Protein AF-A0A1Y4V109-F1 (afdb_monomer_lite)

Secondary structure (DSSP, 8-state):
--HHHHHHHHHHHHHGGGT-----EEETTGGGEE-SSSS-EES---S---EEEEHHHIIIIIIHHHHT---TTS-----SEEEE-TT--EEEE---SS--------

Radius of gyration: 15.57 Å; chains: 1; bounding box: 45×38×38 Å

Sequence (106 aa):
MSNFDTFKNAVIKYLSIYDIDINFLSTLREVSLNDAEEKTKYLYTGDKNIEVVSMDVLAEKAYKQIRGTFSADNPIASVDAFLINNKNNWYFIEFKDCPINGKNRV

Structure (mmCIF, N/CA/C/O backbone):
data_AF-A0A1Y4V109-F1
#
_entry.id   AF-A0A1Y4V109-F1
#
loop_
_atom_site.group_PDB
_atom_site.id
_atom_site.type_symbol
_atom_site.label_atom_id
_atom_site.label_alt_id
_atom_site.label_comp_id
_atom_site.label_asym_id
_atom_site.label_entity_id
_atom_site.label_seq_id
_atom_site.pdbx_PDB_ins_code
_atom_site.Cartn_x
_atom_site.Cartn_y
_atom_site.Cartn_z
_atom_site.occupancy
_atom_site.B_iso_or_equiv
_atom_site.auth_seq_id
_atom_site.auth_comp_id
_atom_site.auth_asym_id
_atom_site.auth_atom_id
_atom_site.pdbx_PDB_model_num
ATOM 1 N N . MET A 1 1 ? 9.121 -15.077 9.604 1.00 78.62 1 MET A N 1
ATOM 2 C CA . MET A 1 1 ? 8.751 -14.127 8.534 1.00 78.62 1 MET A CA 1
ATOM 3 C C . MET A 1 1 ? 7.239 -14.172 8.393 1.00 78.62 1 MET A C 1
ATOM 5 O O . MET A 1 1 ? 6.706 -15.277 8.406 1.00 78.62 1 MET A O 1
ATOM 9 N N . SER A 1 2 ? 6.546 -13.032 8.369 1.00 93.88 2 SER A N 1
ATOM 10 C CA . SER A 1 2 ? 5.086 -13.031 8.208 1.00 93.88 2 SER A CA 1
ATOM 11 C C . SER A 1 2 ? 4.689 -13.262 6.741 1.00 93.88 2 SER A C 1
ATOM 13 O O . SER A 1 2 ? 5.508 -13.109 5.830 1.00 93.88 2 SER A O 1
ATOM 15 N N . ASN A 1 3 ? 3.427 -13.616 6.484 1.00 96.50 3 ASN A N 1
ATOM 16 C CA . ASN A 1 3 ? 2.928 -13.695 5.106 1.00 96.50 3 ASN A CA 1
ATOM 17 C C . ASN A 1 3 ? 2.885 -12.313 4.443 1.00 96.50 3 ASN A C 1
ATOM 19 O O . ASN A 1 3 ? 3.139 -12.211 3.247 1.00 96.50 3 ASN A O 1
ATOM 23 N N . PHE A 1 4 ? 2.671 -11.253 5.227 1.00 96.44 4 PHE A N 1
ATOM 24 C CA . PHE A 1 4 ? 2.820 -9.876 4.767 1.00 96.44 4 PHE A CA 1
ATOM 25 C C . PHE A 1 4 ? 4.257 -9.581 4.306 1.00 96.44 4 PHE A C 1
ATOM 27 O O . PHE A 1 4 ? 4.455 -9.087 3.200 1.00 96.44 4 PHE A O 1
ATOM 34 N N . ASP A 1 5 ? 5.272 -9.984 5.082 1.00 95.88 5 ASP A N 1
ATOM 35 C CA . ASP A 1 5 ? 6.680 -9.849 4.672 1.00 95.88 5 ASP A CA 1
ATOM 36 C C . ASP A 1 5 ? 7.002 -10.678 3.427 1.00 95.88 5 ASP A C 1
ATOM 38 O O . ASP A 1 5 ? 7.757 -10.243 2.563 1.00 95.88 5 ASP A O 1
ATOM 42 N N . THR A 1 6 ? 6.415 -11.870 3.319 1.00 96.88 6 THR A N 1
ATOM 43 C CA . THR A 1 6 ? 6.580 -12.739 2.146 1.00 96.88 6 THR A CA 1
ATOM 44 C C . THR A 1 6 ? 6.012 -12.085 0.894 1.00 96.88 6 THR A C 1
ATOM 46 O O . THR A 1 6 ? 6.692 -12.050 -0.131 1.00 96.88 6 THR A O 1
ATOM 49 N N . PHE A 1 7 ? 4.813 -11.508 0.986 1.00 96.75 7 PHE A N 1
ATOM 50 C CA . PHE A 1 7 ? 4.212 -10.735 -0.095 1.00 96.75 7 PHE A CA 1
ATOM 51 C C . PHE A 1 7 ? 5.072 -9.522 -0.465 1.00 96.75 7 PHE A C 1
ATOM 53 O O . PHE A 1 7 ? 5.445 -9.371 -1.626 1.00 96.75 7 PHE A O 1
ATOM 60 N N . LYS A 1 8 ? 5.458 -8.704 0.522 1.00 96.06 8 LYS A N 1
ATOM 61 C CA . LYS A 1 8 ? 6.330 -7.534 0.337 1.00 96.06 8 LYS A CA 1
ATOM 62 C C . LYS A 1 8 ? 7.612 -7.902 -0.412 1.00 96.06 8 LYS A C 1
ATOM 64 O O . LYS A 1 8 ? 7.943 -7.275 -1.413 1.00 96.06 8 LYS A O 1
ATOM 69 N N . ASN A 1 9 ? 8.301 -8.953 0.028 1.00 96.75 9 ASN A N 1
ATOM 70 C CA . ASN A 1 9 ? 9.545 -9.401 -0.597 1.00 96.75 9 ASN A CA 1
ATOM 71 C C . ASN A 1 9 ? 9.321 -9.926 -2.022 1.00 96.75 9 ASN A C 1
ATOM 73 O O . ASN A 1 9 ? 10.166 -9.712 -2.890 1.00 96.75 9 ASN A O 1
ATOM 77 N N . ALA A 1 10 ? 8.192 -10.591 -2.281 1.00 97.06 10 ALA A N 1
ATOM 78 C CA . ALA A 1 10 ? 7.833 -11.034 -3.624 1.00 97.06 10 ALA A CA 1
ATOM 79 C C . ALA A 1 10 ? 7.586 -9.846 -4.567 1.00 97.06 10 ALA A C 1
ATOM 81 O O . ALA A 1 10 ? 8.079 -9.864 -5.694 1.00 97.06 10 ALA A O 1
ATOM 82 N N . VAL A 1 11 ? 6.892 -8.803 -4.096 1.00 96.88 11 VAL A N 1
ATOM 83 C CA . VAL A 1 11 ? 6.687 -7.562 -4.857 1.00 96.88 11 VAL A CA 1
ATOM 84 C C . VAL A 1 11 ? 8.025 -6.885 -5.143 1.00 96.88 11 VAL A C 1
ATOM 86 O O . VAL A 1 11 ? 8.323 -6.646 -6.306 1.00 96.88 11 VAL A O 1
ATOM 89 N N . ILE A 1 12 ? 8.875 -6.665 -4.132 1.00 96.88 12 ILE A N 1
ATOM 90 C CA . ILE A 1 12 ?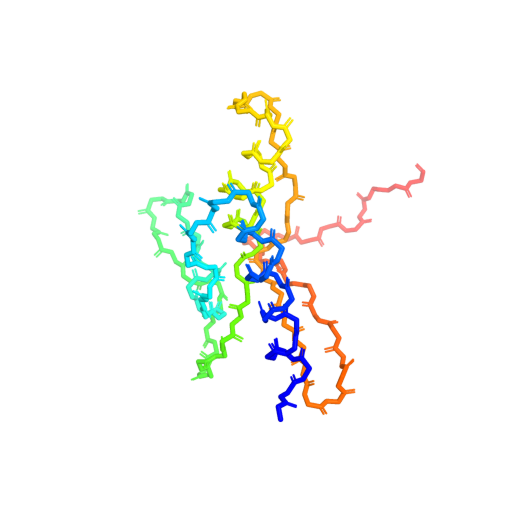 10.209 -6.057 -4.314 1.00 96.88 12 ILE A CA 1
ATOM 91 C C . ILE A 1 12 ? 11.025 -6.831 -5.355 1.00 96.88 12 ILE A C 1
ATOM 93 O O . ILE A 1 12 ? 11.567 -6.239 -6.286 1.00 96.88 12 ILE A O 1
ATOM 97 N N . LYS A 1 13 ? 11.062 -8.165 -5.244 1.00 97.19 13 LYS A N 1
ATOM 98 C CA . LYS A 1 13 ? 11.778 -9.025 -6.193 1.00 97.19 13 LYS A CA 1
ATOM 99 C C . LYS A 1 13 ? 11.217 -8.923 -7.612 1.00 97.19 13 LYS A C 1
ATOM 101 O O . LYS A 1 13 ? 11.971 -9.027 -8.574 1.00 97.19 13 LYS A O 1
ATOM 106 N N . TYR A 1 14 ? 9.906 -8.765 -7.757 1.00 96.69 14 TYR A N 1
ATOM 107 C CA . TYR A 1 14 ? 9.292 -8.578 -9.065 1.00 96.69 14 TYR A CA 1
ATOM 108 C C . TYR A 1 14 ? 9.640 -7.209 -9.659 1.00 96.69 14 TYR A C 1
ATOM 110 O O . TYR A 1 14 ? 10.020 -7.134 -10.822 1.00 96.69 14 TYR A O 1
ATOM 118 N N . LEU A 1 15 ? 9.581 -6.141 -8.861 1.00 96.56 15 LEU A N 1
ATOM 119 C CA . LEU A 1 15 ? 9.915 -4.783 -9.302 1.00 96.56 15 LEU A CA 1
ATOM 120 C C . LEU A 1 15 ? 11.387 -4.639 -9.699 1.00 96.56 15 LEU A C 1
ATOM 122 O O . LEU A 1 15 ? 11.683 -3.990 -10.701 1.00 96.56 15 LEU A O 1
ATOM 126 N N . SER A 1 16 ? 12.297 -5.326 -9.001 1.00 96.44 16 SER A N 1
ATOM 127 C CA . SER A 1 16 ? 13.724 -5.308 -9.341 1.00 96.44 16 SER A CA 1
ATOM 128 C C . SER A 1 16 ? 14.041 -5.921 -10.708 1.00 96.44 16 SER A C 1
ATOM 130 O O . SER A 1 16 ? 15.085 -5.621 -11.268 1.00 96.44 16 SER A O 1
ATOM 132 N N . ILE A 1 17 ? 13.167 -6.769 -11.268 1.00 97.25 17 ILE A N 1
ATOM 133 C CA . ILE A 1 17 ? 13.338 -7.305 -12.635 1.00 97.25 17 ILE A CA 1
ATOM 134 C C . ILE A 1 17 ? 13.210 -6.189 -13.686 1.00 97.25 17 ILE A C 1
ATOM 136 O O . ILE A 1 17 ? 13.740 -6.316 -14.785 1.00 97.25 17 ILE A O 1
ATOM 140 N N . TYR A 1 18 ? 12.511 -5.105 -13.345 1.00 95.62 18 TYR A N 1
ATOM 141 C CA . TYR A 1 18 ? 12.242 -3.966 -14.220 1.00 95.62 18 TYR A CA 1
ATOM 142 C C . TYR A 1 18 ? 13.009 -2.702 -13.803 1.00 95.62 18 TYR A C 1
ATOM 144 O O . TYR A 1 18 ? 12.657 -1.616 -14.260 1.00 95.62 18 TYR A O 1
ATOM 152 N N . ASP A 1 19 ? 14.005 -2.826 -12.916 1.00 95.44 19 ASP A N 1
ATOM 153 C CA . ASP A 1 19 ? 14.770 -1.702 -12.355 1.00 95.44 19 ASP A CA 1
ATOM 154 C C . ASP A 1 19 ? 13.884 -0.622 -11.697 1.00 95.44 19 ASP A C 1
ATOM 156 O O . ASP A 1 19 ? 14.176 0.574 -11.740 1.00 95.44 19 ASP A O 1
ATOM 160 N N . ILE A 1 20 ? 12.770 -1.042 -11.085 1.00 95.06 20 ILE A N 1
ATOM 161 C CA . ILE A 1 20 ? 11.836 -0.151 -10.389 1.00 95.06 20 ILE A CA 1
ATOM 162 C C . ILE A 1 20 ? 12.153 -0.154 -8.894 1.00 95.06 20 ILE A C 1
ATOM 164 O O . ILE A 1 20 ? 11.966 -1.166 -8.217 1.00 95.06 20 ILE A O 1
ATOM 168 N N . ASP A 1 21 ? 12.562 1.006 -8.381 1.00 94.00 21 ASP A N 1
ATOM 169 C CA . ASP A 1 21 ? 12.731 1.264 -6.951 1.00 94.00 21 ASP A CA 1
ATOM 170 C C . ASP A 1 21 ? 11.662 2.250 -6.467 1.00 94.00 21 ASP A C 1
ATOM 172 O O . ASP A 1 21 ? 11.669 3.435 -6.812 1.00 94.00 21 ASP A O 1
ATOM 176 N N . ILE A 1 22 ? 10.693 1.740 -5.706 1.00 94.94 22 ILE A N 1
ATOM 177 C CA . ILE A 1 22 ? 9.597 2.528 -5.141 1.00 94.94 22 ILE A CA 1
ATOM 178 C C . ILE A 1 22 ? 9.331 2.108 -3.698 1.00 94.94 22 ILE A C 1
ATOM 180 O O . ILE A 1 22 ? 9.304 0.922 -3.367 1.00 94.94 22 ILE A O 1
ATOM 184 N N . ASN A 1 23 ? 9.037 3.088 -2.843 1.00 95.25 23 ASN A N 1
ATOM 185 C CA . ASN A 1 23 ? 8.471 2.811 -1.531 1.00 95.25 23 ASN A CA 1
ATOM 186 C C . ASN A 1 23 ? 6.944 2.716 -1.637 1.00 95.25 23 ASN A C 1
ATOM 188 O O . ASN A 1 23 ? 6.275 3.728 -1.839 1.00 95.25 23 ASN A O 1
ATOM 192 N N . PHE A 1 24 ? 6.414 1.502 -1.500 1.00 96.44 24 PHE A N 1
ATOM 193 C CA . PHE A 1 24 ? 4.976 1.217 -1.497 1.00 96.44 24 PHE A CA 1
ATOM 194 C C . PHE A 1 24 ? 4.434 0.873 -0.102 1.00 96.44 24 PHE A C 1
ATOM 196 O O . PHE A 1 24 ? 3.270 0.497 0.020 1.00 96.44 24 PHE A O 1
ATOM 203 N N . LEU A 1 25 ? 5.256 0.956 0.949 1.00 97.31 25 LEU A N 1
ATOM 204 C CA . LEU A 1 25 ? 4.793 0.770 2.321 1.00 97.31 25 LEU A CA 1
ATOM 205 C C . LEU A 1 25 ? 4.267 2.087 2.876 1.00 97.31 25 LEU A C 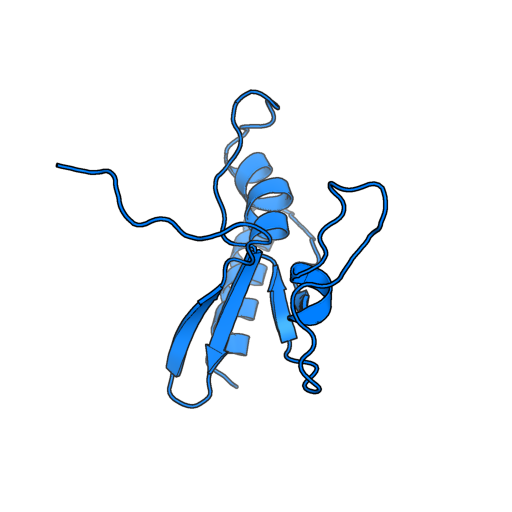1
ATOM 207 O O . LEU A 1 25 ? 4.859 3.147 2.675 1.00 97.31 25 LEU A O 1
ATOM 211 N N . SER A 1 26 ? 3.152 1.997 3.582 1.00 96.88 26 SER A N 1
ATOM 212 C CA . SER A 1 26 ? 2.486 3.126 4.214 1.00 96.88 26 SER A CA 1
ATOM 213 C C . SER A 1 26 ? 1.703 2.626 5.429 1.00 96.88 26 SER A C 1
ATOM 215 O O . SER A 1 26 ? 1.896 1.500 5.896 1.00 96.88 26 SER A O 1
ATOM 217 N N . THR A 1 27 ? 0.816 3.452 5.966 1.00 96.62 27 THR A N 1
ATOM 218 C CA . THR A 1 27 ? -0.026 3.129 7.116 1.00 96.62 27 THR A CA 1
ATOM 219 C C . THR A 1 27 ? -1.498 3.263 6.746 1.00 96.62 27 THR A C 1
ATOM 221 O O . THR A 1 27 ? -1.846 4.041 5.860 1.00 96.62 27 THR A O 1
ATOM 224 N N . LEU A 1 28 ? -2.393 2.559 7.454 1.00 95.25 28 LEU A N 1
ATOM 225 C CA . LEU A 1 28 ? -3.845 2.735 7.262 1.00 95.25 28 LEU A CA 1
ATOM 226 C C . LEU A 1 28 ? -4.287 4.194 7.382 1.00 95.25 28 LEU A C 1
ATOM 228 O O . LEU A 1 28 ? -5.237 4.600 6.724 1.00 95.25 28 LEU A O 1
ATOM 232 N N . ARG A 1 29 ? -3.616 4.979 8.232 1.00 94.94 29 ARG A N 1
ATOM 233 C CA . ARG A 1 29 ? -3.910 6.401 8.358 1.00 94.94 29 ARG A CA 1
ATOM 234 C C . ARG A 1 29 ? -3.525 7.130 7.080 1.00 94.94 29 ARG A C 1
ATOM 236 O O . ARG A 1 29 ? -4.384 7.764 6.492 1.00 94.94 29 ARG A O 1
ATOM 243 N N . GLU A 1 30 ? -2.281 7.012 6.637 1.00 94.88 30 GLU A N 1
ATOM 244 C CA . GLU A 1 30 ? -1.773 7.714 5.452 1.00 94.88 30 GLU A CA 1
ATOM 245 C C . GLU A 1 30 ? -2.576 7.414 4.185 1.00 94.88 30 GLU A C 1
ATOM 247 O O . GLU A 1 30 ? -2.993 8.343 3.505 1.00 94.88 30 GLU A O 1
ATOM 252 N N . VAL A 1 31 ? -2.876 6.143 3.915 1.00 95.25 31 VAL A N 1
ATOM 253 C CA . VAL A 1 31 ? -3.662 5.736 2.733 1.00 95.25 31 VAL A CA 1
ATOM 254 C C . VAL A 1 31 ? -5.159 6.048 2.855 1.00 95.25 31 VAL A C 1
ATOM 256 O O . VAL A 1 31 ? -5.905 5.850 1.911 1.00 95.25 31 VAL A O 1
ATOM 259 N N . SER A 1 32 ? -5.620 6.524 4.015 1.00 94.56 32 SER A N 1
ATOM 260 C CA . SER A 1 32 ? -6.998 7.004 4.203 1.00 94.56 32 SER A CA 1
ATOM 261 C C . SER A 1 32 ? -7.137 8.515 4.010 1.00 94.56 32 SER A C 1
ATOM 263 O O . SER A 1 32 ? -8.182 9.087 4.342 1.00 94.56 32 SER A O 1
ATOM 265 N N . LEU A 1 33 ? -6.059 9.182 3.587 1.00 93.94 33 LEU A N 1
ATOM 266 C CA . LEU A 1 33 ? -6.053 10.610 3.330 1.00 93.94 33 LEU A CA 1
ATOM 267 C C . LEU A 1 33 ? -7.004 10.933 2.181 1.00 93.94 33 LEU A C 1
ATOM 269 O O . LEU A 1 33 ? -6.832 10.463 1.066 1.00 93.94 33 LEU A O 1
ATOM 273 N N . ASN A 1 34 ? -7.980 11.782 2.463 1.00 89.88 34 ASN A N 1
ATOM 274 C CA . ASN A 1 34 ? -8.809 12.410 1.458 1.00 89.88 34 ASN A CA 1
ATOM 275 C C . ASN A 1 34 ? -8.305 13.841 1.248 1.00 89.88 34 ASN A C 1
ATOM 277 O O . ASN A 1 34 ? -8.418 14.688 2.145 1.00 89.88 34 ASN A O 1
ATOM 281 N N . ASP A 1 35 ? -7.714 14.075 0.080 1.00 83.75 3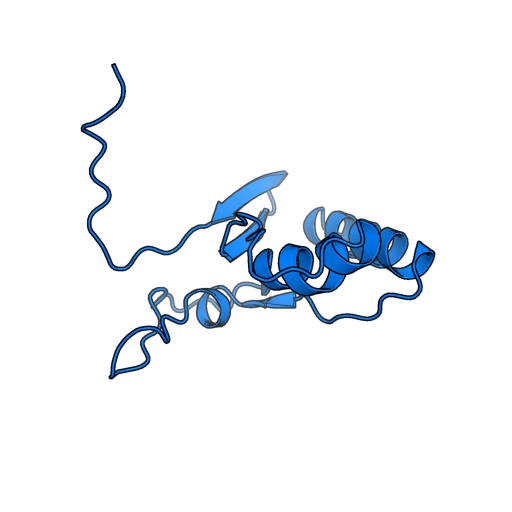5 ASP A N 1
ATOM 282 C CA . ASP A 1 35 ? -7.151 15.347 -0.372 1.00 83.75 35 ASP A CA 1
ATOM 283 C C . ASP A 1 35 ? -8.000 16.032 -1.462 1.00 83.75 35 ASP A C 1
ATOM 285 O O . ASP A 1 35 ? -7.605 17.075 -1.982 1.00 83.75 35 ASP A O 1
ATOM 289 N N . ALA A 1 36 ? -9.189 15.495 -1.765 1.00 76.38 36 ALA A N 1
ATOM 290 C CA . ALA A 1 36 ? -10.080 16.009 -2.805 1.00 76.38 36 ALA A CA 1
ATOM 291 C C . ALA A 1 36 ? -10.896 17.249 -2.380 1.00 76.38 36 ALA A C 1
ATOM 293 O O . ALA A 1 36 ? -11.453 17.943 -3.231 1.00 76.38 36 ALA A O 1
ATOM 294 N N . GLU A 1 37 ? -10.989 17.539 -1.079 1.00 68.56 37 GLU A N 1
ATOM 295 C CA . GLU A 1 37 ? -11.767 18.658 -0.528 1.00 68.56 37 GLU A CA 1
ATOM 296 C C . GLU A 1 37 ? -10.867 19.808 -0.032 1.00 68.56 37 GLU A C 1
ATOM 298 O O . GLU A 1 37 ? -9.698 19.613 0.292 1.00 68.56 37 GLU A O 1
ATOM 303 N N . GLU A 1 38 ? -11.436 21.012 0.145 1.00 68.75 38 GLU A N 1
ATOM 304 C CA . GLU A 1 38 ? -10.753 22.180 0.748 1.00 68.75 38 GLU A CA 1
ATOM 305 C C . GLU A 1 38 ? -10.151 21.900 2.142 1.00 68.75 38 GLU A C 1
ATOM 307 O O . GLU A 1 38 ? -9.320 22.664 2.637 1.00 68.75 38 GLU A O 1
ATOM 312 N N . LYS A 1 39 ? -10.574 20.810 2.798 1.00 75.88 39 LYS A N 1
ATOM 313 C CA . LYS A 1 39 ? -10.025 20.331 4.066 1.00 75.88 39 LYS A CA 1
ATOM 314 C C . LYS A 1 39 ? -9.549 18.893 3.931 1.00 75.88 39 LYS A C 1
ATOM 316 O O . LYS A 1 39 ? -10.340 17.957 3.984 1.00 75.88 39 LYS A O 1
ATOM 321 N N . THR A 1 40 ? -8.234 18.741 3.884 1.00 83.81 40 THR A N 1
ATOM 322 C CA . THR A 1 40 ? -7.550 17.459 4.020 1.00 83.81 40 THR A CA 1
ATOM 323 C C . THR A 1 40 ? -7.994 16.744 5.302 1.00 83.81 40 THR A C 1
ATOM 325 O O . THR A 1 40 ? -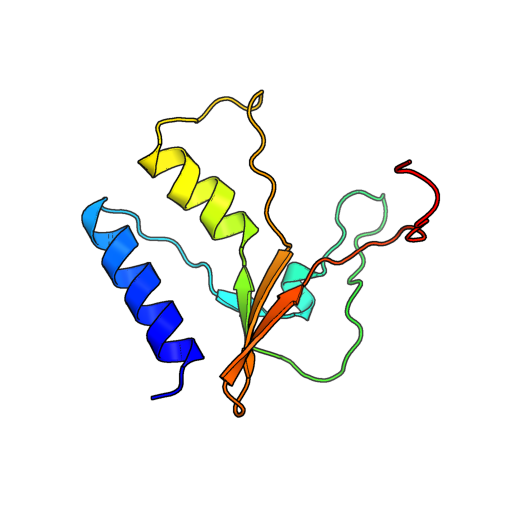7.829 17.277 6.406 1.00 83.81 40 THR A O 1
ATOM 328 N N . LYS A 1 41 ? -8.555 15.535 5.176 1.00 91.31 41 LYS A N 1
ATOM 329 C CA . LYS A 1 41 ? -9.004 14.717 6.318 1.00 91.31 41 LYS A CA 1
ATOM 330 C C . LYS A 1 41 ? -8.566 13.265 6.163 1.00 91.31 41 LYS A C 1
ATOM 332 O O . LYS A 1 41 ? -8.515 12.742 5.060 1.00 91.31 41 LYS A O 1
ATOM 337 N N . TYR A 1 42 ? -8.288 12.606 7.281 1.00 93.31 42 TYR A N 1
ATOM 338 C CA . TYR A 1 42 ? -8.028 11.167 7.315 1.00 93.31 42 TYR A CA 1
ATOM 339 C C . TYR A 1 42 ? -9.327 10.427 7.632 1.00 93.31 42 TYR A C 1
ATOM 341 O O . TYR A 1 42 ? -9.967 10.725 8.643 1.00 93.31 42 TYR A O 1
ATOM 349 N N . LEU A 1 43 ? -9.717 9.476 6.784 1.00 93.44 43 LEU A N 1
ATOM 350 C CA . LEU A 1 43 ? -10.936 8.680 6.966 1.00 93.44 43 LEU A CA 1
ATOM 351 C C . LEU A 1 43 ? -10.745 7.568 8.006 1.00 93.44 43 LEU A C 1
ATOM 353 O O . LEU A 1 43 ? -11.698 7.168 8.674 1.00 93.44 43 LEU A O 1
ATOM 357 N N . TYR A 1 44 ? -9.508 7.108 8.205 1.00 93.81 44 TYR A N 1
ATOM 358 C CA . TYR A 1 44 ? -9.149 6.220 9.300 1.00 93.81 44 TYR A CA 1
ATOM 359 C C . TYR A 1 44 ? -8.748 7.027 10.541 1.00 93.81 44 TYR A C 1
ATOM 361 O O . TYR A 1 44 ? -7.698 7.670 10.588 1.00 93.81 44 TYR A O 1
ATOM 369 N N . THR A 1 45 ? -9.577 6.941 11.583 1.00 91.38 45 THR A N 1
ATOM 370 C CA . THR A 1 45 ? -9.348 7.585 12.889 1.00 91.38 45 THR A CA 1
ATOM 371 C C . THR A 1 45 ? -8.988 6.584 13.990 1.00 91.38 45 THR A C 1
ATOM 373 O O . THR A 1 45 ? -9.108 6.899 15.174 1.00 91.38 45 THR A O 1
ATOM 376 N N . GLY A 1 46 ? -8.612 5.355 13.621 1.00 90.31 46 GLY A N 1
ATOM 377 C CA . GLY A 1 46 ? -8.186 4.338 14.578 1.00 90.31 46 GLY A CA 1
ATOM 378 C C . GLY A 1 46 ? -6.862 4.702 15.251 1.00 90.31 46 GLY A C 1
ATOM 379 O O . GLY A 1 46 ? -6.029 5.414 14.695 1.00 90.31 46 GLY A O 1
ATOM 380 N N . ASP A 1 47 ? -6.658 4.178 16.454 1.00 89.94 47 ASP A N 1
ATOM 381 C CA . ASP A 1 47 ? -5.467 4.391 17.283 1.00 89.94 47 ASP A CA 1
ATOM 382 C C . ASP A 1 47 ? -4.252 3.568 16.824 1.00 89.94 47 ASP A C 1
ATOM 384 O O . ASP A 1 47 ? -3.109 3.872 17.169 1.00 89.94 47 ASP A O 1
ATOM 388 N N . LYS A 1 48 ? -4.482 2.516 16.032 1.00 89.62 48 LYS A N 1
ATOM 389 C CA . LYS A 1 48 ? -3.422 1.614 15.574 1.00 89.62 48 LYS A CA 1
ATOM 390 C C . LYS A 1 48 ? -2.737 2.128 14.318 1.00 89.62 48 LYS A C 1
ATOM 392 O O . LYS A 1 48 ? -3.382 2.298 13.283 1.00 89.62 48 LYS A O 1
ATOM 397 N N . ASN A 1 49 ? -1.413 2.226 14.388 1.00 87.12 49 ASN A N 1
ATOM 398 C CA . ASN A 1 49 ? -0.546 2.474 13.243 1.00 87.12 49 ASN A CA 1
ATOM 399 C C . ASN A 1 49 ? -0.226 1.161 12.504 1.00 87.12 49 ASN A C 1
ATOM 401 O O . ASN A 1 49 ? 0.811 0.542 12.736 1.00 87.12 49 ASN A O 1
ATOM 405 N N . ILE A 1 50 ? -1.167 0.680 11.691 1.00 93.38 50 ILE A N 1
ATOM 406 C CA . ILE A 1 50 ? -1.031 -0.586 10.956 1.00 93.38 50 ILE A CA 1
ATOM 407 C C . ILE A 1 50 ? -0.293 -0.323 9.642 1.00 93.38 50 ILE A C 1
ATOM 409 O O . ILE A 1 50 ? -0.787 0.456 8.827 1.00 93.38 50 ILE A O 1
ATOM 413 N N . GLU A 1 51 ? 0.854 -0.980 9.447 1.00 95.81 51 GLU A N 1
ATOM 414 C CA . GLU A 1 51 ? 1.596 -0.975 8.179 1.00 95.81 51 GLU A CA 1
ATOM 415 C C . GLU A 1 51 ? 0.802 -1.714 7.097 1.00 95.81 51 GLU A C 1
ATOM 417 O O . GLU A 1 51 ? 0.249 -2.794 7.329 1.00 95.81 51 GLU A O 1
ATOM 422 N N . VAL A 1 52 ? 0.748 -1.117 5.912 1.00 97.44 52 VAL A N 1
ATOM 423 C CA . VAL A 1 52 ? 0.030 -1.626 4.746 1.00 97.44 52 VAL A CA 1
ATOM 424 C C . VAL A 1 52 ? 0.836 -1.386 3.479 1.00 97.44 52 VAL A C 1
ATOM 426 O O . VAL A 1 52 ? 1.753 -0.566 3.436 1.00 97.44 52 VAL A O 1
ATOM 429 N N . VAL A 1 53 ? 0.466 -2.100 2.425 1.00 98.00 53 VAL A N 1
ATOM 430 C CA . VAL A 1 53 ? 0.905 -1.811 1.064 1.00 98.00 53 VAL A CA 1
ATOM 431 C C . VAL A 1 53 ? -0.049 -0.785 0.462 1.00 98.00 53 VAL A C 1
ATOM 433 O O . VAL A 1 53 ? -1.246 -1.053 0.386 1.00 98.00 53 VAL A O 1
ATOM 436 N N . SER A 1 54 ? 0.478 0.360 0.027 1.00 97.38 54 SER A N 1
ATOM 437 C CA . SER A 1 54 ? -0.249 1.313 -0.811 1.00 97.38 54 SER A CA 1
ATOM 438 C C . SER A 1 54 ? -0.384 0.728 -2.211 1.00 97.38 54 SER A C 1
ATOM 440 O O . SER A 1 54 ? 0.596 0.541 -2.942 1.00 97.38 54 SER A O 1
ATOM 442 N N . MET A 1 5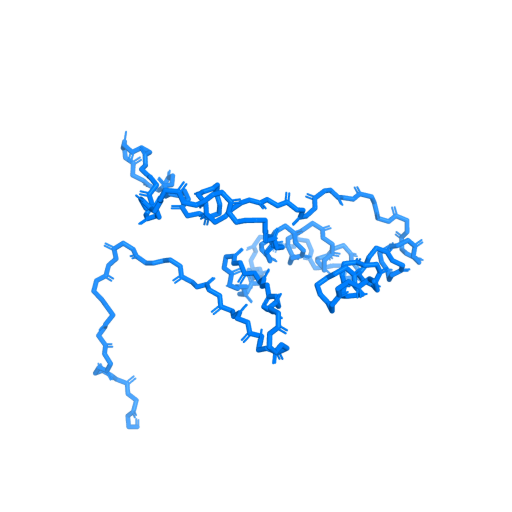5 ? -1.616 0.394 -2.564 1.00 96.75 55 MET A N 1
ATOM 443 C CA . MET A 1 55 ? -1.927 -0.258 -3.828 1.00 96.75 55 MET A CA 1
ATOM 444 C C . MET A 1 55 ? -1.970 0.754 -4.982 1.00 96.75 55 MET A C 1
ATOM 446 O O . MET A 1 55 ? -1.584 0.392 -6.094 1.00 96.75 55 MET A O 1
ATOM 450 N N . ASP A 1 56 ? -2.283 2.022 -4.706 1.00 93.38 56 ASP A N 1
ATOM 451 C CA . ASP A 1 56 ? -2.153 3.123 -5.671 1.00 93.38 56 ASP A CA 1
ATOM 452 C C . ASP A 1 56 ? -0.706 3.341 -6.098 1.00 93.38 56 ASP A C 1
ATOM 454 O O . ASP A 1 56 ? -0.411 3.418 -7.287 1.00 93.38 56 ASP A O 1
ATOM 458 N N . VAL A 1 57 ? 0.241 3.344 -5.153 1.00 94.62 57 VAL A N 1
ATOM 459 C CA . VAL A 1 57 ? 1.665 3.471 -5.493 1.00 94.62 57 VAL A CA 1
ATOM 460 C C . VAL A 1 57 ? 2.115 2.323 -6.401 1.00 94.62 57 VAL A C 1
ATOM 462 O O . VAL A 1 57 ? 2.822 2.555 -7.386 1.00 94.62 57 VAL A O 1
ATOM 465 N N . LEU A 1 58 ? 1.683 1.090 -6.118 1.00 95.31 58 LEU A N 1
ATOM 466 C CA . LEU A 1 58 ? 1.985 -0.053 -6.980 1.00 95.31 58 LEU A CA 1
ATOM 467 C C . LEU A 1 58 ? 1.330 0.068 -8.362 1.00 95.31 58 LEU A C 1
ATOM 469 O O . LEU A 1 58 ? 1.977 -0.228 -9.367 1.00 95.31 58 LEU A O 1
ATOM 473 N N . ALA A 1 59 ? 0.075 0.502 -8.438 1.00 92.69 59 ALA A N 1
ATOM 474 C CA . ALA A 1 59 ? -0.636 0.661 -9.700 1.00 92.69 59 ALA A CA 1
ATOM 475 C C . ALA A 1 59 ? -0.031 1.785 -10.556 1.00 92.69 59 ALA A C 1
ATOM 477 O O . ALA A 1 59 ? 0.318 1.582 -11.722 1.00 92.69 59 ALA A O 1
ATOM 478 N N . GLU A 1 60 ? 0.138 2.969 -9.979 1.00 90.06 60 GLU A N 1
ATOM 479 C CA . GLU A 1 60 ? 0.521 4.170 -10.709 1.00 90.06 60 GLU A CA 1
ATOM 480 C C . GLU A 1 60 ? 2.008 4.241 -11.027 1.00 90.06 60 GLU A C 1
ATOM 482 O O . GLU A 1 60 ? 2.365 4.667 -12.125 1.00 90.06 60 GLU A O 1
ATOM 487 N N . LYS A 1 61 ? 2.876 3.830 -10.094 1.00 90.12 61 LYS A N 1
ATOM 488 C CA . LYS A 1 61 ? 4.328 3.989 -10.257 1.00 90.12 61 LYS A CA 1
ATOM 489 C C . LYS A 1 61 ? 4.995 2.740 -10.812 1.00 90.12 61 LYS A C 1
ATOM 491 O O . LYS A 1 61 ? 5.888 2.859 -11.641 1.00 90.12 61 LYS A O 1
ATOM 496 N N . ALA A 1 62 ? 4.555 1.550 -10.403 1.00 92.88 62 ALA A N 1
ATOM 497 C CA . ALA A 1 62 ? 5.146 0.306 -10.890 1.00 92.88 62 ALA A CA 1
ATOM 498 C C . ALA A 1 62 ? 4.404 -0.273 -12.098 1.00 92.88 62 ALA A C 1
ATOM 500 O O . ALA A 1 62 ? 4.995 -0.475 -13.159 1.00 92.88 62 ALA A O 1
ATOM 501 N N . TYR A 1 63 ? 3.107 -0.552 -11.963 1.00 91.44 63 TYR A N 1
ATOM 502 C CA . TYR A 1 63 ? 2.369 -1.277 -12.994 1.00 91.44 63 TYR A CA 1
ATOM 503 C C . TYR A 1 63 ? 2.296 -0.493 -14.310 1.00 91.44 63 TYR A C 1
ATOM 505 O O . TYR A 1 63 ? 2.550 -1.079 -15.364 1.00 91.44 63 TYR A O 1
ATOM 513 N N . LYS A 1 64 ? 2.027 0.824 -14.276 1.00 90.00 64 LYS A N 1
ATOM 514 C CA . LYS A 1 64 ? 2.047 1.665 -15.493 1.00 90.00 64 LYS A CA 1
ATOM 515 C C . LYS A 1 64 ? 3.387 1.601 -16.217 1.00 90.00 64 LYS A C 1
ATOM 517 O O . LYS A 1 64 ? 3.398 1.449 -17.437 1.00 90.00 64 LYS A O 1
ATOM 522 N N . GLN A 1 65 ? 4.495 1.662 -15.474 1.00 90.00 65 GLN A N 1
ATOM 523 C CA . GLN A 1 65 ? 5.838 1.584 -16.044 1.00 90.00 65 GLN A CA 1
ATOM 524 C C . GLN A 1 65 ? 6.085 0.230 -16.710 1.00 90.00 65 GLN A C 1
ATOM 526 O O . GLN A 1 65 ? 6.507 0.182 -17.863 1.00 90.00 65 GLN A O 1
ATOM 531 N N . ILE A 1 66 ? 5.740 -0.865 -16.030 1.00 91.38 66 ILE A N 1
ATOM 532 C CA . ILE A 1 66 ? 5.899 -2.229 -16.557 1.00 91.38 66 ILE A CA 1
ATOM 533 C C . ILE A 1 66 ? 5.062 -2.445 -17.824 1.00 91.38 66 ILE A C 1
ATOM 535 O O . ILE A 1 66 ? 5.486 -3.141 -18.745 1.00 91.38 66 ILE A O 1
ATOM 539 N N . ARG A 1 67 ? 3.857 -1.872 -17.882 1.00 88.56 67 ARG A N 1
ATOM 540 C CA . ARG A 1 67 ? 2.926 -2.054 -19.006 1.00 88.56 67 ARG A CA 1
ATOM 541 C C . ARG A 1 67 ? 3.088 -1.020 -20.117 1.00 88.56 67 ARG A C 1
ATOM 543 O O . ARG A 1 67 ? 2.432 -1.161 -21.145 1.00 88.56 67 ARG A O 1
ATOM 550 N N . GLY A 1 68 ? 3.924 -0.001 -19.925 1.00 83.94 68 GLY A N 1
ATOM 551 C CA . GLY A 1 68 ? 4.076 1.111 -20.864 1.00 83.94 68 GLY A CA 1
ATOM 552 C C . GLY A 1 68 ? 2.818 1.981 -20.997 1.00 83.94 68 GLY A C 1
ATOM 553 O O . GLY A 1 68 ? 2.648 2.669 -22.000 1.00 83.94 68 GLY A O 1
ATOM 554 N N . THR A 1 69 ? 1.913 1.945 -20.015 1.00 78.94 69 THR A N 1
ATOM 555 C CA . THR A 1 69 ? 0.626 2.656 -20.044 1.00 78.94 69 THR A CA 1
ATOM 556 C C . THR A 1 69 ? 0.714 3.935 -19.214 1.00 78.94 69 THR A C 1
ATOM 558 O O . THR A 1 69 ? 0.208 4.003 -18.096 1.00 78.94 69 THR A O 1
ATOM 561 N N . PHE A 1 70 ? 1.396 4.947 -19.751 1.00 71.62 70 PHE A N 1
ATOM 562 C CA . PHE A 1 70 ? 1.637 6.225 -19.064 1.00 71.62 70 PHE A CA 1
ATOM 563 C C . PHE A 1 70 ? 0.545 7.281 -19.294 1.00 71.62 70 PHE A C 1
ATOM 565 O O . PHE A 1 70 ? 0.602 8.358 -18.707 1.00 71.62 70 PHE A O 1
ATOM 572 N N . SER A 1 71 ? -0.440 7.011 -20.154 1.00 69.06 71 SER A N 1
ATOM 573 C CA . SER A 1 71 ? -1.491 7.981 -20.475 1.00 69.06 71 SER A CA 1
ATOM 574 C C . SER A 1 71 ? -2.395 8.241 -19.267 1.00 69.06 71 SER A C 1
ATOM 576 O O . SER A 1 71 ? -2.939 7.293 -18.696 1.00 69.06 71 SER A O 1
ATOM 578 N N . ALA A 1 72 ? -2.632 9.516 -18.947 1.00 68.25 72 ALA A N 1
ATOM 579 C CA . ALA A 1 72 ? -3.631 9.930 -17.957 1.00 68.25 72 ALA A CA 1
ATOM 580 C C . ALA A 1 72 ? -5.047 9.421 -18.297 1.00 68.25 72 ALA A C 1
ATOM 582 O O . ALA A 1 72 ? -5.845 9.174 -17.399 1.00 68.25 72 ALA A O 1
ATOM 583 N N . ASP A 1 73 ? -5.313 9.166 -19.581 1.00 71.44 73 ASP A N 1
ATOM 584 C CA . ASP A 1 73 ? -6.593 8.661 -20.089 1.00 71.44 73 ASP A CA 1
ATOM 585 C C . ASP A 1 73 ? -6.869 7.184 -19.753 1.00 71.44 73 ASP A C 1
ATOM 587 O O . ASP A 1 73 ? -7.964 6.689 -20.006 1.00 71.44 73 ASP A O 1
ATOM 591 N N . ASN A 1 74 ? -5.895 6.470 -19.173 1.00 70.75 74 ASN A N 1
ATOM 592 C CA . ASN A 1 74 ? -6.047 5.083 -18.727 1.00 70.75 74 ASN A CA 1
ATOM 593 C C . ASN A 1 74 ? -5.787 4.974 -17.215 1.00 70.75 74 ASN A C 1
ATOM 595 O O . ASN A 1 74 ? -4.729 4.480 -16.802 1.00 70.75 74 ASN A O 1
ATOM 599 N N . PRO A 1 75 ? -6.717 5.455 -16.368 1.00 75.12 75 PRO A N 1
ATOM 600 C CA . PRO A 1 75 ? -6.607 5.264 -14.931 1.00 75.12 75 PRO A CA 1
ATOM 601 C C . PRO A 1 75 ? -6.665 3.769 -14.600 1.00 75.12 75 PRO A C 1
ATOM 603 O O . PRO A 1 75 ? -7.482 3.022 -15.140 1.00 75.12 75 PRO A O 1
ATOM 606 N N . ILE A 1 76 ? -5.783 3.330 -13.705 1.00 84.00 76 ILE A N 1
ATOM 607 C CA . ILE A 1 76 ? -5.818 1.969 -13.174 1.00 84.00 76 ILE A CA 1
ATOM 608 C C . ILE A 1 76 ? -6.623 2.031 -11.892 1.00 84.00 76 ILE A C 1
ATOM 610 O O . ILE A 1 76 ? -6.252 2.748 -10.972 1.00 84.00 76 ILE A O 1
ATOM 614 N N . ALA A 1 77 ? -7.715 1.276 -11.844 1.00 85.75 77 ALA A N 1
ATOM 615 C CA . ALA A 1 77 ? -8.454 1.095 -10.609 1.00 85.75 77 ALA A CA 1
ATOM 616 C C . ALA A 1 77 ? -7.650 0.191 -9.664 1.00 85.75 77 ALA A C 1
ATOM 618 O O . ALA A 1 77 ? -7.430 -0.990 -9.956 1.00 85.75 77 ALA A O 1
ATOM 619 N N . SER A 1 78 ? -7.228 0.753 -8.540 1.00 92.25 78 SER A N 1
ATOM 620 C CA . SER A 1 78 ? -6.682 0.058 -7.377 1.00 92.25 78 SER A CA 1
ATOM 621 C C . SER A 1 78 ? -7.612 0.248 -6.184 1.00 92.25 78 SER A C 1
ATOM 623 O O . SER A 1 78 ? -8.558 1.027 -6.240 1.00 92.25 78 SER A O 1
ATOM 625 N N . VAL A 1 79 ? -7.374 -0.543 -5.140 1.00 95.31 79 VAL A N 1
ATOM 626 C CA . VAL A 1 79 ? -7.842 -0.184 -3.798 1.00 95.31 79 VAL A CA 1
ATOM 627 C C . VAL A 1 79 ? -6.804 0.722 -3.141 1.00 95.31 79 VAL A C 1
ATOM 629 O O . VAL A 1 79 ? -5.666 0.723 -3.600 1.00 95.31 79 VAL A O 1
ATOM 632 N N . ASP A 1 80 ? -7.118 1.398 -2.040 1.00 95.62 80 ASP A N 1
ATOM 633 C CA . ASP A 1 80 ? -6.117 2.227 -1.346 1.00 95.62 80 ASP A CA 1
ATOM 634 C C . ASP A 1 80 ? -5.022 1.373 -0.674 1.00 95.62 80 ASP A C 1
ATOM 636 O O . ASP A 1 80 ? -3.821 1.663 -0.755 1.00 95.62 80 ASP A O 1
ATOM 640 N N . ALA A 1 81 ? -5.425 0.281 -0.007 1.00 97.25 81 ALA A N 1
ATOM 641 C CA . ALA A 1 81 ? -4.530 -0.498 0.847 1.00 97.25 81 ALA A CA 1
ATOM 642 C C . ALA A 1 81 ? -4.693 -2.018 0.757 1.00 97.25 81 ALA A C 1
ATOM 644 O O . ALA A 1 81 ? -5.791 -2.564 0.623 1.00 97.25 81 ALA A O 1
ATOM 645 N N . PHE A 1 82 ? -3.567 -2.712 0.931 1.00 98.19 82 PHE A N 1
ATOM 646 C CA . PHE A 1 82 ? -3.491 -4.163 1.054 1.00 98.19 82 PHE A CA 1
ATOM 647 C C . PHE A 1 82 ? -2.697 -4.592 2.294 1.00 98.19 82 PHE A C 1
ATOM 649 O O . PHE A 1 82 ? -1.625 -4.054 2.580 1.00 98.19 82 PHE A O 1
ATOM 656 N N . LEU A 1 83 ? -3.188 -5.607 3.012 1.00 96.56 83 LEU A N 1
ATOM 657 C CA . LEU A 1 83 ? -2.428 -6.268 4.077 1.00 96.56 83 LEU A CA 1
ATOM 658 C C . LEU A 1 83 ? -2.835 -7.734 4.282 1.00 96.56 83 LEU A C 1
ATOM 660 O O . LEU A 1 83 ? -3.921 -8.169 3.895 1.00 96.56 83 LEU A O 1
ATOM 664 N N . ILE A 1 84 ? -1.967 -8.485 4.963 1.00 97.56 84 ILE A N 1
ATOM 665 C CA . ILE A 1 84 ? -2.219 -9.869 5.380 1.00 97.56 84 ILE A CA 1
ATOM 666 C C . ILE A 1 84 ? -2.105 -9.934 6.901 1.00 97.56 84 ILE A C 1
ATOM 668 O O . ILE A 1 84 ? -1.071 -9.574 7.465 1.00 97.56 84 ILE A O 1
ATOM 672 N N . ASN A 1 85 ? -3.159 -10.391 7.579 1.00 95.00 85 ASN A N 1
ATOM 673 C CA . ASN A 1 85 ? -3.138 -10.505 9.038 1.00 95.00 85 ASN A CA 1
ATOM 674 C C . ASN A 1 85 ? -2.418 -11.785 9.520 1.00 95.00 85 ASN A C 1
ATOM 676 O O . ASN A 1 85 ? -2.033 -12.660 8.743 1.00 95.00 85 ASN A O 1
ATOM 680 N N . ASN A 1 86 ? -2.291 -11.939 10.840 1.00 93.69 86 ASN A N 1
ATOM 681 C CA . ASN A 1 86 ? -1.653 -13.104 11.469 1.00 93.69 86 ASN A CA 1
ATOM 682 C C . ASN A 1 86 ? -2.408 -14.439 11.290 1.00 93.69 86 ASN A C 1
ATOM 684 O O . ASN A 1 86 ? -1.830 -15.494 11.532 1.00 93.69 86 ASN A O 1
ATOM 688 N N . LYS A 1 87 ? -3.676 -14.404 10.865 1.00 96.69 87 LYS A N 1
ATOM 689 C CA . LYS A 1 87 ? -4.486 -15.579 10.511 1.00 96.69 87 LYS A CA 1
ATOM 690 C C . LYS A 1 87 ? -4.427 -15.900 9.017 1.00 96.69 87 LYS A C 1
ATOM 692 O O . LYS A 1 87 ? -5.186 -16.743 8.557 1.00 96.69 87 LYS A O 1
ATOM 697 N N . ASN A 1 88 ? -3.539 -15.240 8.270 1.00 95.56 88 ASN A N 1
ATOM 698 C CA . ASN A 1 88 ? -3.422 -15.363 6.820 1.00 95.56 88 ASN A CA 1
ATOM 699 C C . ASN A 1 88 ? -4.680 -14.923 6.046 1.00 95.56 88 ASN A C 1
ATOM 701 O O . ASN A 1 88 ? -4.912 -15.377 4.929 1.00 95.56 88 ASN A O 1
ATOM 705 N N . ASN A 1 89 ? -5.487 -14.024 6.613 1.00 97.69 89 ASN A N 1
ATOM 706 C CA . ASN A 1 89 ? -6.566 -13.377 5.872 1.00 97.69 89 ASN A CA 1
ATOM 707 C C . ASN A 1 89 ? -6.009 -12.176 5.116 1.00 97.69 89 ASN A C 1
ATOM 709 O O . ASN A 1 89 ? -5.230 -11.394 5.669 1.00 97.69 89 ASN A O 1
ATOM 713 N N . TRP A 1 90 ? -6.444 -12.036 3.871 1.00 97.50 90 TRP A N 1
ATOM 714 C CA . TRP A 1 90 ? -6.033 -10.972 2.968 1.00 97.50 90 TRP A CA 1
ATOM 715 C C . TRP A 1 90 ? -7.103 -9.888 2.991 1.00 97.50 90 TRP A C 1
ATOM 717 O O . TRP A 1 90 ? -8.290 -10.193 2.862 1.00 97.50 90 TRP A O 1
ATOM 727 N N . TYR A 1 91 ? -6.687 -8.639 3.165 1.00 97.56 91 TYR A N 1
ATOM 728 C CA . TYR A 1 91 ? -7.586 -7.493 3.188 1.00 97.56 91 TYR A CA 1
ATOM 729 C C . TYR A 1 91 ? -7.222 -6.548 2.057 1.00 97.56 91 TYR A C 1
ATOM 731 O O . TYR A 1 91 ? -6.077 -6.116 1.951 1.00 97.56 91 TYR A O 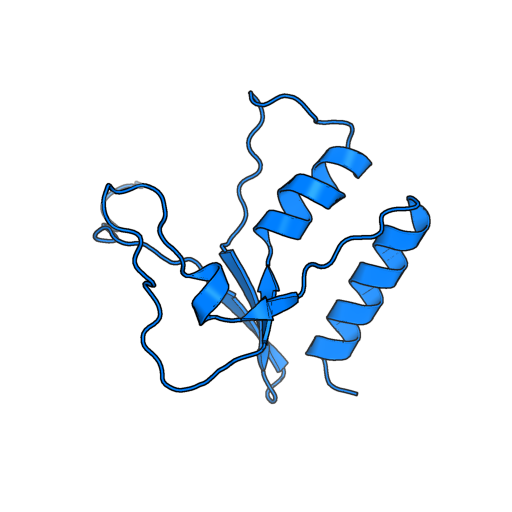1
ATOM 739 N N . PHE A 1 92 ? -8.230 -6.230 1.254 1.00 97.25 92 PHE A N 1
ATOM 740 C CA . PHE A 1 92 ? -8.225 -5.142 0.289 1.00 97.25 92 PHE A CA 1
ATOM 741 C C . PHE A 1 92 ? -9.142 -4.069 0.864 1.00 97.25 92 PHE A C 1
ATOM 743 O O . PHE A 1 92 ? -10.299 -4.362 1.179 1.00 97.25 92 PHE A O 1
ATOM 750 N N . ILE A 1 93 ? -8.603 -2.878 1.097 1.00 95.69 93 ILE A N 1
ATOM 751 C CA . ILE A 1 93 ? -9.283 -1.813 1.829 1.00 95.69 93 ILE A CA 1
ATOM 752 C C . ILE A 1 93 ? -9.416 -0.610 0.912 1.00 95.69 93 ILE A C 1
ATOM 754 O O . ILE A 1 93 ? -8.422 -0.133 0.377 1.00 95.69 93 ILE A O 1
ATOM 758 N N . GLU A 1 94 ? -10.656 -0.151 0.798 1.00 95.38 94 GLU A N 1
ATOM 759 C CA . GLU A 1 94 ? -11.055 1.060 0.099 1.00 95.38 94 GLU A CA 1
ATOM 760 C C . GLU A 1 94 ? -11.723 1.999 1.107 1.00 95.38 94 GLU A C 1
ATOM 762 O O . GLU A 1 94 ? -12.665 1.605 1.808 1.00 95.38 94 GLU A O 1
ATOM 767 N N . PHE A 1 95 ? -11.264 3.238 1.169 1.00 93.00 95 PHE A N 1
ATOM 768 C CA . PHE A 1 95 ? -11.846 4.310 1.944 1.00 93.00 95 PHE A CA 1
ATOM 769 C C . PHE A 1 95 ? -12.778 5.132 1.060 1.00 93.00 95 PHE A C 1
ATOM 771 O O . PHE A 1 95 ? -12.441 5.563 -0.037 1.00 93.00 95 PHE A O 1
ATOM 778 N N . LYS A 1 96 ? -13.990 5.368 1.561 1.00 90.94 96 LYS A N 1
ATOM 779 C CA . LYS A 1 96 ? -14.977 6.238 0.924 1.00 90.94 96 LYS A CA 1
ATOM 780 C C . LYS A 1 96 ? -15.465 7.251 1.941 1.00 90.94 96 LYS A C 1
ATOM 782 O O . LYS A 1 96 ? -15.790 6.903 3.073 1.00 90.94 96 LYS A O 1
ATOM 787 N N . ASP A 1 97 ? -15.532 8.502 1.520 1.00 89.50 97 ASP A N 1
ATOM 788 C CA . ASP A 1 97 ? -16.147 9.601 2.260 1.00 89.50 97 ASP A CA 1
ATOM 789 C C . ASP A 1 97 ? -17.617 9.819 1.868 1.00 89.50 97 ASP A C 1
ATOM 791 O O . ASP A 1 97 ? -18.271 10.737 2.361 1.00 89.50 97 ASP A O 1
ATOM 795 N N . CYS A 1 98 ? -18.147 8.952 1.004 1.00 85.69 98 CYS A N 1
ATOM 796 C CA . CYS A 1 98 ? -19.511 8.988 0.514 1.00 85.69 98 CYS A CA 1
ATOM 797 C C . CYS A 1 98 ? -20.301 7.733 0.934 1.00 85.69 98 CYS A C 1
ATOM 799 O O . CYS A 1 98 ? -19.721 6.671 1.189 1.00 85.69 98 CYS A O 1
ATOM 801 N N . PRO A 1 99 ? -21.644 7.816 1.005 1.00 85.31 99 PRO A N 1
ATOM 802 C CA . PRO A 1 99 ? -22.476 6.649 1.264 1.00 85.31 99 PRO A CA 1
ATOM 803 C C . PRO A 1 99 ? -22.301 5.575 0.186 1.00 85.31 99 PRO A C 1
ATOM 805 O O . PRO A 1 99 ? -22.500 5.825 -1.003 1.00 85.31 99 PRO A O 1
ATOM 808 N N . ILE A 1 100 ? -22.015 4.345 0.614 1.00 82.31 100 ILE A N 1
ATOM 809 C CA . ILE A 1 100 ? -21.994 3.181 -0.273 1.00 82.31 100 ILE A CA 1
ATOM 810 C C . ILE A 1 100 ? -23.443 2.762 -0.530 1.00 82.31 100 ILE A C 1
ATOM 812 O O . ILE A 1 100 ? -24.094 2.171 0.332 1.00 82.31 100 ILE A O 1
ATOM 816 N N . ASN A 1 101 ? -23.973 3.078 -1.711 1.00 81.62 101 ASN A N 1
ATOM 817 C CA . ASN A 1 101 ? -25.331 2.695 -2.087 1.00 81.62 101 ASN A CA 1
ATOM 818 C C . ASN A 1 101 ? -25.299 1.450 -2.987 1.00 81.62 101 ASN A C 1
ATOM 820 O O . ASN A 1 101 ? -24.893 1.519 -4.141 1.00 81.62 101 ASN A O 1
ATOM 824 N N . GLY A 1 102 ? -25.747 0.303 -2.467 1.00 67.88 102 GLY A N 1
ATOM 825 C CA . GLY A 1 102 ? -25.789 -0.969 -3.206 1.00 67.88 102 GLY A CA 1
ATOM 826 C C . GLY A 1 102 ? -26.912 -1.071 -4.248 1.00 67.88 102 GLY A C 1
ATOM 827 O O . GLY A 1 102 ? -27.064 -2.102 -4.900 1.00 67.88 102 GLY A O 1
ATOM 828 N N . LYS A 1 103 ? -27.728 -0.023 -4.411 1.00 64.44 103 LYS A N 1
ATOM 829 C CA . LYS A 1 103 ? -28.792 0.027 -5.417 1.00 64.44 103 LYS A CA 1
ATOM 830 C C . LYS A 1 103 ? -28.212 0.431 -6.769 1.00 64.44 103 LYS A C 1
ATOM 832 O O . LYS A 1 103 ? -28.283 1.601 -7.119 1.00 64.44 103 LYS A O 1
ATOM 837 N N . ASN A 1 104 ? -27.610 -0.524 -7.477 1.00 57.75 104 ASN A N 1
ATOM 838 C CA . ASN A 1 104 ? -27.678 -0.675 -8.938 1.00 57.75 104 ASN A CA 1
ATOM 839 C C . ASN A 1 104 ? -26.730 -1.788 -9.401 1.00 57.75 104 ASN A C 1
ATOM 841 O O . ASN A 1 104 ? -25.523 -1.576 -9.490 1.00 57.75 104 ASN A O 1
ATOM 845 N N . ARG A 1 105 ? -27.318 -2.951 -9.714 1.00 48.72 105 ARG A N 1
ATOM 846 C CA . ARG A 1 105 ? -26.980 -3.874 -10.816 1.00 48.72 105 ARG A CA 1
ATOM 847 C C . ARG A 1 105 ? -27.987 -5.035 -10.778 1.00 48.72 105 ARG A C 1
ATOM 849 O O . ARG A 1 105 ? -27.780 -6.016 -10.068 1.00 48.72 105 ARG A O 1
ATOM 856 N N . VAL A 1 106 ? -29.109 -4.845 -11.477 1.00 42.34 106 VAL A N 1
ATOM 857 C CA . VAL A 1 106 ? -29.819 -5.935 -12.171 1.00 42.34 106 VAL A CA 1
ATOM 858 C C . VAL A 1 106 ? -29.192 -6.023 -13.553 1.00 42.34 106 VAL A C 1
ATOM 860 O O . VAL A 1 106 ? -28.921 -4.930 -14.105 1.00 42.34 106 VAL A O 1
#

pLDDT: mean 89.42, std 10.84, range [42.34, 98.19]

Foldseek 3Di:
DAVQVVVVVVLVVVQVVVVDDDDQKDWLQVLQWDPPDPDIDRLDPDPDRHIWGQFQCCVQRRVCSVVVPNDPVDDDDAAGTWGADRVRDIDRHHHDPDDDDPPDDD